Protein AF-A0AAD5GDM5-F1 (afdb_monomer_lite)

Radius of gyration: 31.38 Å; chains: 1; bounding box: 77×34×86 Å

pLDDT: mean 78.45, std 16.94, range [33.75, 97.19]

Sequence (130 aa):
MLRSGKVGAVVGEIMYVKSTLALYSTAEFSLIATESSTNGFGFVFQKDSPLTREMSAEIAKLREDGTLKALEEKWLKRESSIVSKDISSPPQNRLDLYRLRGLFLTSGLSMVLAFLGSTVYLVREKCHGK

InterPro domains:
  IPR015683 Ionotropic glutamate receptor [PTHR18966] (2-120)

Secondary structure (DSSP, 8-state):
-TTTTS-S-----HHHHHHHHHHS--TT---------S--------TT-HHHHHHHHHHHHHHHSSHHHHHHHHHH--S-S-S---TT--------TTTTHHHHHHHHHHHHHHHHHHHHHHHHHHHH--

Structure (mmCIF, N/CA/C/O backbone):
data_AF-A0AAD5GDM5-F1
#
_entry.id   AF-A0AAD5GDM5-F1
#
loop_
_atom_site.group_PDB
_atom_site.id
_atom_site.type_symbol
_atom_site.label_atom_id
_atom_site.label_alt_id
_atom_site.label_comp_id
_atom_site.label_asym_id
_atom_site.label_entity_id
_atom_site.label_seq_id
_atom_site.pdbx_PDB_ins_code
_atom_site.Cartn_x
_atom_site.Cartn_y
_atom_site.Cartn_z
_atom_site.occupancy
_atom_site.B_iso_or_equiv
_atom_site.auth_seq_id
_atom_site.auth_comp_id
_atom_site.auth_asym_id
_atom_site.auth_atom_id
_atom_site.pdbx_PDB_model_num
ATOM 1 N N . MET A 1 1 ? -4.786 -13.389 -14.391 1.00 66.00 1 MET A N 1
ATOM 2 C CA . MET A 1 1 ? -5.625 -12.312 -14.964 1.00 66.00 1 MET A CA 1
ATOM 3 C C . MET A 1 1 ? -4.888 -10.981 -14.975 1.00 66.00 1 MET A C 1
ATOM 5 O O . MET A 1 1 ? -4.608 -10.504 -16.068 1.00 66.00 1 MET A O 1
ATOM 9 N N . LEU A 1 2 ? -4.495 -10.448 -13.809 1.00 74.31 2 LEU A N 1
ATOM 10 C CA . LEU A 1 2 ? -3.619 -9.267 -13.718 1.00 74.31 2 LEU A CA 1
ATOM 11 C C . LEU A 1 2 ? -2.241 -9.529 -14.350 1.00 74.31 2 LEU A C 1
ATOM 13 O O . LEU A 1 2 ? -1.876 -8.897 -15.330 1.00 74.31 2 LEU A O 1
ATOM 17 N N . ARG A 1 3 ? -1.536 -10.577 -13.902 1.00 73.94 3 ARG A N 1
ATOM 18 C CA . ARG A 1 3 ? -0.220 -10.960 -14.457 1.00 73.94 3 ARG A CA 1
ATOM 19 C C . ARG A 1 3 ? -0.231 -11.334 -15.943 1.00 73.94 3 ARG A C 1
ATOM 21 O O . ARG A 1 3 ? 0.772 -11.234 -16.628 1.00 73.94 3 ARG A O 1
ATOM 28 N N . SER A 1 4 ? -1.375 -11.792 -16.444 1.00 79.25 4 SER A N 1
ATOM 29 C CA . SER A 1 4 ? -1.535 -12.197 -17.843 1.00 79.25 4 SER A CA 1
ATOM 30 C C . SER A 1 4 ? -1.893 -11.026 -18.768 1.00 79.25 4 SER A C 1
ATOM 32 O O . SER A 1 4 ? -2.216 -11.275 -19.923 1.00 79.25 4 SER A O 1
ATOM 34 N N . GLY A 1 5 ? -1.954 -9.786 -18.259 1.00 78.69 5 GLY A N 1
ATOM 35 C CA . GLY A 1 5 ? -2.308 -8.594 -19.040 1.00 78.69 5 GLY A CA 1
ATOM 36 C C . GLY A 1 5 ? -3.765 -8.538 -19.519 1.00 78.69 5 GLY A C 1
ATOM 37 O O . GLY A 1 5 ? -4.107 -7.703 -20.345 1.00 78.69 5 GLY A O 1
ATOM 38 N N . LYS A 1 6 ? -4.638 -9.423 -19.015 1.00 84.06 6 LYS A N 1
ATOM 39 C CA . LYS A 1 6 ? -6.065 -9.472 -19.395 1.00 84.06 6 LYS A CA 1
ATOM 40 C C . LYS A 1 6 ? -6.920 -8.481 -18.606 1.00 84.06 6 LYS A C 1
ATOM 42 O O . LYS A 1 6 ? -8.021 -8.154 -19.026 1.00 84.06 6 LYS A O 1
ATOM 47 N N . VAL A 1 7 ? -6.432 -8.054 -17.445 1.00 82.19 7 VAL A N 1
ATOM 48 C CA . VAL A 1 7 ? -7.095 -7.111 -16.543 1.00 82.19 7 VAL A CA 1
ATOM 49 C C . VAL A 1 7 ? -6.065 -6.053 -16.172 1.00 82.19 7 VAL A C 1
ATOM 51 O O . VAL A 1 7 ? -4.976 -6.412 -15.733 1.00 82.19 7 VAL A O 1
ATOM 54 N N . GLY A 1 8 ? -6.398 -4.777 -16.373 1.00 82.25 8 GLY A N 1
ATOM 55 C CA . GLY A 1 8 ? -5.497 -3.654 -16.087 1.00 82.25 8 GLY A CA 1
ATOM 56 C C . GLY A 1 8 ? -5.532 -3.176 -14.634 1.00 82.25 8 GLY A C 1
ATOM 57 O O . GLY A 1 8 ? -4.543 -2.640 -14.148 1.00 82.25 8 GLY A O 1
ATOM 58 N N . ALA A 1 9 ? -6.647 -3.388 -13.928 1.00 84.00 9 ALA A N 1
ATOM 59 C CA . ALA A 1 9 ? -6.814 -2.998 -12.531 1.00 84.00 9 ALA A CA 1
ATOM 60 C C . ALA A 1 9 ? -7.870 -3.867 -11.834 1.00 84.00 9 ALA A C 1
ATOM 62 O O . ALA A 1 9 ? -8.782 -4.388 -12.477 1.00 84.00 9 ALA A O 1
ATOM 63 N N . VAL A 1 10 ? -7.751 -3.999 -10.514 1.00 83.31 10 VAL A N 1
ATOM 64 C CA . VAL A 1 10 ? -8.759 -4.624 -9.650 1.00 83.31 10 VAL A CA 1
ATOM 65 C C . VAL A 1 10 ? -9.111 -3.636 -8.549 1.00 83.31 10 VAL A C 1
ATOM 67 O O . VAL A 1 10 ? -8.224 -3.042 -7.940 1.00 83.31 10 VAL A O 1
ATOM 70 N N . VAL A 1 11 ? -10.409 -3.478 -8.306 1.00 84.25 11 VAL A N 1
ATOM 71 C CA . VAL A 1 11 ? -10.948 -2.679 -7.206 1.00 84.25 11 VAL A CA 1
ATOM 72 C C . VAL A 1 11 ? -11.398 -3.634 -6.109 1.00 84.25 11 VAL A C 1
ATOM 74 O O . VAL A 1 11 ? -12.065 -4.631 -6.381 1.00 84.25 11 VAL A O 1
ATOM 77 N N . GLY A 1 12 ? -11.015 -3.338 -4.875 1.00 82.88 12 GLY A N 1
ATOM 78 C CA . GLY A 1 12 ? -11.388 -4.109 -3.699 1.00 82.88 12 GLY A CA 1
ATOM 79 C C . GLY A 1 12 ? -11.024 -3.353 -2.429 1.00 82.88 12 GLY A C 1
ATOM 80 O O . GLY A 1 12 ? -10.395 -2.297 -2.487 1.00 82.88 12 GLY A O 1
ATOM 81 N N . GLU A 1 13 ? -11.410 -3.903 -1.280 1.00 83.81 13 GLU A N 1
ATOM 82 C CA . GLU A 1 13 ? -11.090 -3.311 0.020 1.00 83.81 13 GLU A CA 1
ATOM 83 C C . GLU A 1 13 ? -9.573 -3.182 0.200 1.00 83.81 13 GLU A C 1
ATOM 85 O O . GLU A 1 13 ? -8.803 -4.121 -0.050 1.00 83.81 13 GLU A O 1
ATOM 90 N N . ILE A 1 14 ? -9.146 -2.016 0.685 1.00 81.25 14 ILE A N 1
ATOM 91 C CA . ILE A 1 14 ? -7.735 -1.629 0.760 1.00 81.25 14 ILE A CA 1
ATOM 92 C C . ILE A 1 14 ? -6.881 -2.637 1.540 1.00 81.25 14 ILE A C 1
ATOM 94 O O . ILE A 1 14 ? -5.734 -2.884 1.175 1.00 81.25 14 ILE A O 1
ATOM 98 N N . MET A 1 15 ? -7.440 -3.264 2.579 1.00 80.19 15 MET A N 1
ATOM 99 C CA . MET A 1 15 ? -6.722 -4.237 3.404 1.00 80.19 15 MET A CA 1
ATOM 100 C C . MET A 1 15 ? -6.407 -5.526 2.635 1.00 80.19 15 MET A C 1
ATOM 102 O O . MET A 1 15 ? -5.287 -6.030 2.727 1.00 80.19 15 MET A O 1
ATOM 106 N N . TYR A 1 16 ? -7.353 -6.033 1.835 1.00 81.88 16 TYR A N 1
ATOM 107 C CA . TYR A 1 16 ? -7.122 -7.216 1.002 1.00 81.88 16 TYR A CA 1
ATOM 108 C C . TYR A 1 16 ? -6.113 -6.910 -0.099 1.00 81.88 16 TYR A C 1
ATOM 110 O O . TYR A 1 16 ? -5.172 -7.679 -0.296 1.00 81.88 16 TYR A O 1
ATOM 118 N N . VAL A 1 17 ? -6.247 -5.758 -0.762 1.00 83.44 17 VAL A N 1
ATOM 119 C CA . VAL A 1 17 ? -5.300 -5.340 -1.803 1.00 83.44 17 VAL A CA 1
ATOM 120 C C . VAL A 1 17 ? -3.892 -5.200 -1.217 1.00 83.44 17 VAL A C 1
ATOM 122 O O . VAL A 1 17 ? -2.967 -5.836 -1.722 1.00 83.44 17 VAL A O 1
ATOM 125 N N . LYS A 1 18 ? -3.727 -4.477 -0.100 1.00 79.38 18 LYS A N 1
ATOM 126 C CA . LYS A 1 18 ? -2.439 -4.341 0.606 1.00 79.38 18 LYS A CA 1
ATOM 127 C C . LYS A 1 18 ? -1.855 -5.695 1.018 1.00 79.38 18 LYS A C 1
ATOM 129 O O . LYS A 1 18 ? -0.676 -5.937 0.783 1.00 79.38 18 LYS A O 1
ATOM 134 N N . SER A 1 19 ? -2.668 -6.594 1.579 1.00 79.44 19 SER A N 1
ATOM 135 C CA . SER A 1 19 ? -2.223 -7.937 1.975 1.00 79.44 19 SER A CA 1
ATOM 136 C C . SER A 1 19 ? -1.742 -8.759 0.776 1.00 79.44 19 SER A C 1
ATOM 138 O O . SER A 1 19 ? -0.673 -9.366 0.832 1.00 79.44 19 SER A O 1
ATOM 140 N N . THR A 1 20 ? -2.472 -8.731 -0.343 1.00 78.94 20 THR A N 1
ATOM 141 C CA . THR A 1 20 ? -2.049 -9.429 -1.566 1.00 78.94 20 THR A CA 1
ATOM 142 C C . THR A 1 20 ? -0.771 -8.839 -2.158 1.00 78.94 20 THR A C 1
ATOM 144 O O . THR A 1 20 ? 0.106 -9.605 -2.544 1.00 78.94 20 THR A O 1
ATOM 147 N N . LEU A 1 21 ? -0.603 -7.513 -2.152 1.00 78.31 21 LEU A N 1
ATOM 148 C CA . LEU A 1 21 ? 0.650 -6.861 -2.553 1.00 78.31 21 LEU A CA 1
ATOM 149 C C . LEU A 1 21 ? 1.818 -7.263 -1.641 1.00 78.31 21 LEU A C 1
ATOM 151 O O . LEU A 1 21 ? 2.915 -7.532 -2.123 1.00 78.31 21 LEU A O 1
ATOM 155 N N . ALA A 1 22 ? 1.579 -7.362 -0.331 1.00 75.75 22 ALA A N 1
ATOM 156 C CA . ALA A 1 22 ? 2.589 -7.786 0.635 1.00 75.75 22 ALA A CA 1
ATOM 157 C C . ALA A 1 22 ? 2.994 -9.264 0.469 1.00 7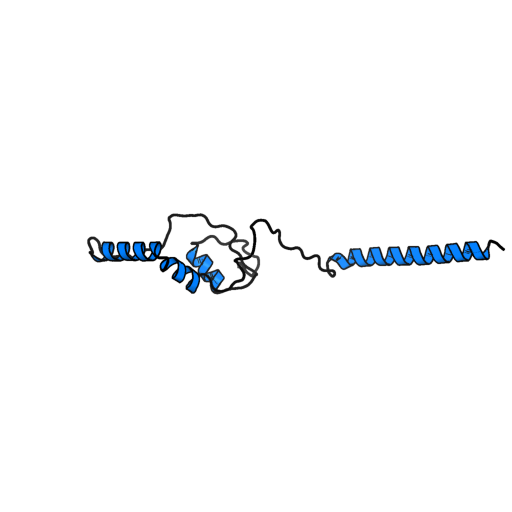5.75 22 ALA A C 1
ATOM 159 O O . ALA A 1 22 ? 4.142 -9.624 0.736 1.00 75.75 22 ALA A O 1
ATOM 160 N N . LEU A 1 23 ? 2.067 -10.127 0.040 1.00 76.19 23 LEU A N 1
ATOM 161 C CA . LEU A 1 23 ? 2.333 -11.541 -0.252 1.00 76.19 23 LEU A CA 1
ATOM 162 C C . LEU A 1 23 ? 3.021 -11.734 -1.609 1.00 76.19 23 LEU A C 1
ATOM 164 O O . LEU A 1 23 ? 3.944 -12.539 -1.722 1.00 76.19 23 LEU A O 1
ATOM 168 N N . TYR A 1 24 ? 2.595 -10.982 -2.620 1.00 73.06 24 TYR A N 1
ATOM 169 C CA . TYR A 1 24 ? 3.122 -11.015 -3.980 1.00 73.06 24 TYR A CA 1
ATOM 170 C C . TYR A 1 24 ? 3.942 -9.749 -4.240 1.00 73.06 24 TYR A C 1
ATOM 172 O O . TYR A 1 24 ? 3.568 -8.902 -5.050 1.00 73.06 24 TYR A O 1
ATOM 180 N N . SER A 1 25 ? 5.073 -9.639 -3.533 1.00 64.12 25 SER A N 1
ATOM 181 C CA . SER A 1 25 ? 6.048 -8.541 -3.629 1.00 64.12 25 SER A CA 1
ATOM 182 C C . SER A 1 25 ? 6.832 -8.597 -4.951 1.00 64.12 25 SER A C 1
ATOM 184 O O . SER A 1 25 ? 8.046 -8.786 -4.997 1.00 64.12 25 SER A O 1
ATOM 186 N N . THR A 1 26 ? 6.118 -8.519 -6.068 1.00 62.47 26 THR A N 1
ATOM 187 C CA . THR A 1 26 ? 6.693 -8.386 -7.406 1.00 62.47 26 THR A CA 1
ATOM 188 C C . THR A 1 26 ? 6.516 -6.945 -7.853 1.00 62.47 26 THR A C 1
ATOM 190 O O . THR A 1 26 ? 5.411 -6.418 -7.756 1.00 62.47 26 THR A O 1
ATOM 193 N N . ALA A 1 27 ? 7.554 -6.334 -8.429 1.00 63.31 27 ALA A N 1
ATOM 194 C CA . ALA A 1 27 ? 7.506 -4.982 -9.005 1.00 63.31 27 ALA A CA 1
ATOM 195 C C . ALA A 1 27 ? 6.515 -4.823 -10.189 1.00 63.31 27 ALA A C 1
ATOM 197 O O . ALA A 1 27 ? 6.487 -3.785 -10.842 1.00 63.31 27 ALA A O 1
ATOM 198 N N . GLU A 1 28 ? 5.722 -5.856 -10.486 1.00 67.50 28 GLU A N 1
ATOM 199 C CA . GLU A 1 28 ? 4.726 -5.908 -11.558 1.00 67.50 28 GLU A CA 1
ATOM 200 C C . GLU A 1 28 ? 3.387 -5.256 -11.166 1.00 67.50 28 GLU A C 1
ATOM 202 O O . GLU A 1 28 ? 2.591 -4.936 -12.048 1.00 67.50 28 GLU A O 1
ATOM 207 N N . PHE A 1 29 ? 3.120 -5.054 -9.868 1.00 73.75 29 PHE A N 1
ATOM 208 C CA . PHE A 1 29 ? 1.845 -4.519 -9.380 1.00 73.75 29 PHE A CA 1
ATOM 209 C C . PHE A 1 29 ? 2.058 -3.344 -8.431 1.00 73.75 29 PHE A C 1
ATOM 211 O O . PHE A 1 29 ? 2.956 -3.355 -7.593 1.00 73.75 29 PHE A O 1
ATOM 218 N N . SER A 1 30 ? 1.200 -2.334 -8.551 1.00 74.56 30 SER A N 1
ATOM 219 C CA . SER A 1 30 ? 1.218 -1.151 -7.698 1.00 74.56 30 SER A CA 1
ATOM 220 C C . SER A 1 30 ? -0.203 -0.715 -7.368 1.00 74.56 30 SER A C 1
ATOM 222 O O . SER A 1 30 ? -1.137 -0.938 -8.142 1.00 74.56 30 SER A O 1
ATOM 224 N N . LEU A 1 31 ? -0.355 -0.089 -6.207 1.00 78.81 31 LEU A N 1
ATOM 225 C CA . LEU A 1 31 ? -1.593 0.544 -5.786 1.00 78.81 31 LEU A CA 1
ATOM 226 C C . LEU A 1 31 ? -1.679 1.931 -6.438 1.00 78.81 31 LEU A C 1
ATOM 228 O O . LEU A 1 31 ? -0.892 2.817 -6.118 1.00 78.81 31 LEU A O 1
ATOM 232 N N . ILE A 1 32 ? -2.616 2.103 -7.371 1.00 73.00 32 ILE A N 1
ATOM 233 C CA . ILE A 1 32 ? -2.716 3.316 -8.205 1.00 73.00 32 ILE A CA 1
ATOM 234 C C . ILE A 1 32 ? -3.566 4.402 -7.530 1.00 73.00 32 ILE A C 1
ATOM 236 O O . ILE A 1 32 ? -3.303 5.588 -7.699 1.00 73.00 32 ILE A O 1
ATOM 240 N N . ALA A 1 33 ? -4.578 4.006 -6.756 1.00 70.19 33 ALA A N 1
ATOM 241 C CA . ALA A 1 33 ? -5.474 4.920 -6.061 1.00 70.19 33 ALA A CA 1
ATOM 242 C C . ALA A 1 33 ? -6.000 4.286 -4.770 1.00 70.19 33 ALA A C 1
ATOM 244 O O . ALA A 1 33 ? -6.101 3.064 -4.646 1.00 70.19 33 ALA A O 1
ATOM 245 N N . THR A 1 34 ? -6.339 5.121 -3.795 1.00 70.31 34 THR A N 1
ATOM 246 C CA . THR A 1 34 ? -7.064 4.716 -2.590 1.00 70.31 34 THR A CA 1
ATOM 247 C C . THR A 1 34 ? -8.056 5.811 -2.256 1.00 70.31 34 THR A C 1
ATOM 249 O O . THR A 1 34 ? -7.667 6.957 -2.055 1.00 70.31 34 THR A O 1
ATOM 252 N N . GLU A 1 35 ? -9.331 5.450 -2.209 1.00 66.44 35 GLU A N 1
ATOM 253 C CA . GLU A 1 35 ? -10.390 6.311 -1.698 1.00 66.44 35 GLU A CA 1
ATOM 254 C C . GLU A 1 35 ? -10.483 6.102 -0.182 1.00 66.44 35 GLU A C 1
ATOM 256 O O . GLU A 1 35 ? -10.492 4.962 0.296 1.00 66.44 35 GLU A O 1
ATOM 261 N N . SER A 1 36 ? -10.561 7.190 0.586 1.00 59.00 36 SER A N 1
ATOM 262 C CA . SER A 1 36 ? -10.814 7.133 2.029 1.00 59.00 36 SER A CA 1
ATOM 263 C C . SER A 1 36 ? -12.280 6.786 2.276 1.00 59.00 36 SER A C 1
ATOM 265 O O . SER A 1 36 ? -13.095 7.653 2.581 1.00 59.00 36 SER A O 1
ATOM 267 N N . SER A 1 37 ? -12.642 5.517 2.106 1.00 60.16 37 SER A N 1
ATOM 268 C CA . SER A 1 37 ? -13.972 5.046 2.486 1.00 60.16 37 SER A CA 1
ATOM 269 C C . SER A 1 37 ? -14.036 4.846 4.003 1.00 60.16 37 SER A C 1
ATOM 271 O O . SER A 1 37 ? -13.074 4.377 4.610 1.00 60.16 37 SER A O 1
ATOM 273 N N . THR A 1 38 ? -15.179 5.146 4.620 1.00 62.22 38 THR A N 1
ATOM 274 C CA . THR A 1 38 ? -15.458 4.790 6.024 1.00 62.22 38 THR A CA 1
ATOM 275 C C . THR A 1 38 ? -15.756 3.298 6.204 1.00 62.22 38 THR A C 1
ATOM 277 O O . THR A 1 38 ? -16.113 2.874 7.302 1.00 62.22 38 THR A O 1
ATOM 280 N N . ASN A 1 39 ? -15.661 2.508 5.131 1.00 67.50 39 ASN A N 1
ATOM 281 C CA . ASN A 1 39 ? -15.831 1.067 5.170 1.00 67.50 39 ASN A CA 1
ATOM 282 C C . ASN A 1 39 ? -14.610 0.431 5.849 1.00 67.50 39 ASN A C 1
ATOM 284 O O . ASN A 1 39 ? -13.473 0.850 5.624 1.00 67.50 39 ASN A O 1
ATOM 288 N N . GLY A 1 40 ? -14.838 -0.552 6.718 1.00 78.56 40 GLY A N 1
ATOM 289 C CA . GLY A 1 40 ? -13.758 -1.147 7.494 1.00 78.56 40 GLY A CA 1
ATOM 290 C C . GLY A 1 40 ? -14.159 -2.411 8.238 1.00 78.56 40 GLY A C 1
ATOM 291 O O . GLY A 1 40 ? -15.326 -2.795 8.290 1.00 78.56 40 GLY A O 1
ATOM 292 N N . PHE A 1 41 ? -13.156 -3.062 8.821 1.00 85.12 41 PHE A N 1
ATOM 293 C CA . PHE A 1 41 ? -13.335 -4.256 9.640 1.00 85.12 41 PHE A CA 1
ATOM 294 C C . PHE A 1 41 ? -13.706 -3.885 11.076 1.00 85.12 41 PHE A C 1
ATOM 296 O O . PHE A 1 41 ? -13.258 -2.868 11.606 1.00 85.12 41 PHE A O 1
ATOM 303 N N . GLY A 1 42 ? -14.493 -4.745 11.720 1.00 88.62 42 GLY A N 1
ATOM 304 C CA . GLY A 1 42 ? -14.922 -4.561 13.100 1.00 88.62 42 GLY A CA 1
ATOM 305 C C . GLY A 1 42 ? -15.099 -5.886 13.829 1.00 88.62 42 GLY A C 1
ATOM 306 O O . GLY A 1 42 ? -15.178 -6.952 13.219 1.00 88.62 42 GLY A O 1
ATOM 307 N N . PHE A 1 43 ? -15.170 -5.800 15.153 1.00 92.00 43 PHE A N 1
ATOM 308 C CA . PHE A 1 43 ? -15.507 -6.923 16.019 1.00 92.00 43 PHE A CA 1
ATOM 309 C C . PHE A 1 43 ? -17.006 -6.910 16.303 1.00 92.00 43 PHE A C 1
ATOM 311 O O . PHE A 1 43 ? -17.591 -5.846 16.509 1.00 92.00 43 PHE A O 1
ATOM 318 N N . VAL A 1 44 ? -17.626 -8.088 16.315 1.00 93.00 44 VAL A N 1
ATOM 319 C CA . VAL A 1 44 ? -19.071 -8.232 16.511 1.00 93.00 44 VAL A CA 1
ATOM 320 C C . VAL A 1 44 ? -19.332 -8.987 17.804 1.00 93.00 44 VAL A C 1
ATOM 322 O O . VAL A 1 44 ? -18.751 -10.042 18.049 1.00 93.00 44 VAL A O 1
ATOM 325 N N . P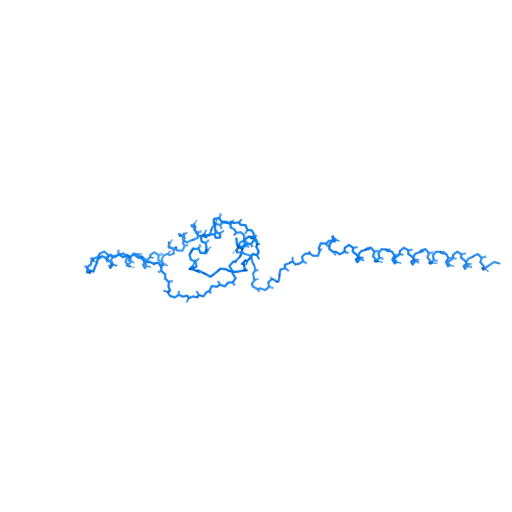HE A 1 45 ? -20.241 -8.447 18.610 1.00 94.06 45 PHE A N 1
ATOM 326 C CA . PHE A 1 45 ? -20.685 -9.021 19.874 1.00 94.06 45 PHE A CA 1
ATOM 327 C C . PHE A 1 45 ? -22.214 -9.095 19.900 1.00 94.06 45 PHE A C 1
ATOM 329 O O . PHE A 1 45 ? -22.894 -8.430 19.116 1.00 94.06 45 PHE A O 1
ATOM 336 N N . GLN A 1 46 ? -22.767 -9.904 20.808 1.00 95.62 46 GLN A N 1
ATOM 337 C CA . GLN A 1 46 ? -24.208 -9.903 21.057 1.00 95.62 46 GLN A CA 1
ATOM 338 C C . GLN A 1 46 ? -24.671 -8.525 21.539 1.00 95.62 46 GLN A C 1
ATOM 340 O O . GLN A 1 46 ? -23.935 -7.804 22.220 1.00 95.62 46 GLN A O 1
ATOM 345 N N . LYS A 1 47 ? -25.914 -8.176 21.196 1.00 91.56 47 LYS A N 1
ATOM 346 C CA . LYS A 1 47 ? -26.540 -6.934 21.645 1.00 91.56 47 LYS A CA 1
ATOM 347 C C . LYS A 1 47 ? -26.498 -6.850 23.177 1.00 91.56 47 LYS A C 1
ATOM 349 O O . LYS A 1 47 ? -26.695 -7.855 23.852 1.00 91.56 47 LYS A O 1
ATOM 354 N N . ASP A 1 48 ? -26.202 -5.656 23.688 1.00 91.50 48 ASP A N 1
ATOM 355 C CA . ASP A 1 48 ? -26.080 -5.342 25.119 1.00 91.50 48 ASP A CA 1
ATOM 356 C C . ASP A 1 48 ? -24.914 -6.050 25.842 1.00 91.50 48 ASP A C 1
ATOM 358 O O . ASP A 1 48 ? -24.799 -5.986 27.067 1.00 91.50 48 ASP A O 1
ATOM 362 N N . SER A 1 49 ? -23.987 -6.669 25.098 1.00 94.56 49 SER A N 1
ATOM 363 C CA . SER A 1 49 ? -22.777 -7.245 25.685 1.00 94.56 49 SER A CA 1
ATOM 364 C C . SER A 1 49 ? -21.846 -6.150 26.228 1.00 94.56 49 SER A C 1
ATOM 366 O O . SER A 1 49 ? -21.480 -5.235 25.473 1.00 94.56 49 SER A O 1
ATOM 368 N N . PRO A 1 50 ? -21.377 -6.261 27.489 1.00 91.31 50 PRO A N 1
ATOM 369 C CA . PRO A 1 50 ? -20.432 -5.306 28.074 1.00 91.31 50 PRO A CA 1
ATOM 370 C C . PRO A 1 50 ? -19.098 -5.259 27.310 1.00 91.31 50 PRO A C 1
ATOM 372 O O . PRO A 1 50 ? -18.460 -4.205 27.250 1.00 91.31 50 PRO A O 1
ATOM 375 N N . LEU A 1 51 ? -18.738 -6.358 26.635 1.00 93.94 51 LEU A N 1
ATOM 376 C CA . LEU A 1 51 ? -17.518 -6.491 25.836 1.00 93.94 51 LEU A CA 1
ATOM 377 C C . LEU A 1 51 ? -17.460 -5.497 24.676 1.00 93.94 51 LEU A C 1
ATOM 379 O O . LEU A 1 51 ? -16.377 -5.065 24.295 1.00 93.94 51 LEU A O 1
ATOM 383 N N . THR A 1 52 ? -18.611 -5.084 24.139 1.00 94.00 52 THR A N 1
ATOM 384 C CA . THR A 1 52 ? -18.664 -4.122 23.029 1.00 94.00 52 THR A CA 1
ATOM 385 C C . THR A 1 52 ? -17.997 -2.802 23.412 1.00 94.00 52 THR A C 1
ATOM 387 O O . THR A 1 52 ? -17.215 -2.246 22.637 1.00 94.00 52 THR A O 1
ATOM 390 N N . ARG A 1 53 ? -18.280 -2.306 24.625 1.00 92.94 53 ARG A N 1
ATOM 391 C CA . ARG A 1 53 ? -17.734 -1.037 25.121 1.00 92.94 53 ARG A CA 1
ATOM 392 C C . ARG A 1 53 ? -16.259 -1.173 25.473 1.00 92.94 53 ARG A C 1
ATOM 394 O O . ARG A 1 53 ? -15.476 -0.299 25.114 1.00 92.94 53 ARG A O 1
ATOM 401 N N . GLU A 1 54 ? -15.891 -2.261 26.143 1.00 95.31 54 GLU A N 1
ATOM 402 C CA . GLU A 1 54 ? -14.504 -2.533 26.530 1.00 95.31 54 GLU A CA 1
ATOM 403 C C . GLU A 1 54 ? -13.600 -2.676 25.302 1.00 95.31 54 GLU A C 1
ATOM 405 O O . GLU A 1 54 ? -12.589 -1.984 25.200 1.00 95.31 54 GLU A O 1
ATOM 410 N N . MET A 1 55 ? -14.013 -3.478 24.318 1.00 95.00 55 MET A N 1
ATOM 411 C CA . MET A 1 55 ? -13.259 -3.685 23.083 1.00 95.00 55 MET A CA 1
ATOM 412 C C . MET A 1 55 ? -13.125 -2.394 22.271 1.00 95.00 55 MET A C 1
ATOM 414 O O . MET A 1 55 ? -12.042 -2.077 21.787 1.00 95.00 55 MET A O 1
ATOM 418 N N . SER A 1 56 ? -14.207 -1.619 22.136 1.00 93.38 56 SER A N 1
ATOM 419 C CA . SER A 1 56 ? -14.165 -0.347 21.400 1.00 93.38 56 SER A CA 1
ATOM 420 C C . SER A 1 56 ? -13.225 0.664 22.063 1.00 93.38 56 SER A C 1
ATOM 422 O O . SER A 1 56 ? -12.490 1.364 21.367 1.00 93.38 56 SER A O 1
ATOM 424 N N . ALA A 1 57 ? -13.222 0.721 23.400 1.00 95.62 57 ALA A N 1
ATOM 425 C CA . ALA A 1 57 ? -12.320 1.581 24.160 1.00 95.62 57 ALA A CA 1
ATOM 426 C C . ALA A 1 57 ? -10.857 1.145 24.008 1.00 95.62 57 ALA A C 1
ATOM 428 O O . ALA A 1 57 ? -9.982 1.991 23.838 1.00 95.62 57 ALA A O 1
ATOM 429 N N . GLU A 1 58 ? -10.587 -0.159 24.016 1.00 95.81 58 GLU A N 1
ATOM 430 C CA . GLU A 1 58 ? -9.229 -0.665 23.836 1.00 95.81 58 GLU A CA 1
ATOM 431 C C . GLU A 1 58 ? -8.716 -0.420 22.412 1.00 95.81 58 GLU A C 1
ATOM 433 O O . GLU A 1 58 ? -7.604 0.068 22.233 1.00 95.81 58 GLU A O 1
ATOM 438 N N . ILE A 1 59 ? -9.549 -0.627 21.386 1.00 94.25 59 ILE A N 1
ATOM 439 C CA . ILE A 1 59 ? -9.202 -0.283 19.996 1.00 94.25 59 ILE A CA 1
ATOM 440 C C . ILE A 1 59 ? -8.913 1.217 19.852 1.00 94.25 59 ILE A C 1
ATOM 442 O O . ILE A 1 59 ? -7.998 1.593 19.117 1.00 94.25 59 ILE A O 1
ATOM 446 N N . ALA A 1 60 ? -9.670 2.079 20.538 1.00 94.81 60 ALA A N 1
ATOM 447 C CA . ALA A 1 60 ? -9.417 3.517 20.526 1.00 94.81 60 ALA A CA 1
ATOM 448 C C . ALA A 1 60 ? -8.033 3.848 21.105 1.00 94.81 60 ALA A C 1
ATOM 450 O O . ALA A 1 60 ? -7.270 4.554 20.445 1.00 94.81 60 ALA A O 1
ATOM 451 N N . LYS A 1 61 ? -7.664 3.256 22.250 1.00 97.19 61 LYS A N 1
ATOM 452 C CA . LYS A 1 61 ? -6.319 3.411 22.830 1.00 97.19 61 LYS A CA 1
ATOM 453 C C . LYS A 1 61 ? -5.224 2.920 21.887 1.00 97.19 61 LYS A C 1
ATOM 455 O O . LYS A 1 61 ? -4.285 3.662 21.636 1.00 97.19 61 LYS A O 1
ATOM 460 N N . LEU A 1 62 ? -5.387 1.730 21.299 1.00 95.50 62 LEU A N 1
ATOM 461 C CA . LEU A 1 62 ? -4.420 1.160 20.348 1.00 95.50 62 LEU A CA 1
ATOM 462 C C . LEU A 1 62 ? -4.236 2.028 19.092 1.00 95.50 62 LEU A C 1
ATOM 464 O O . LEU A 1 62 ? -3.219 1.950 18.399 1.00 95.50 62 LEU A O 1
ATOM 468 N N . ARG A 1 63 ? -5.251 2.818 18.731 1.00 92.69 63 ARG A N 1
ATOM 469 C CA . ARG A 1 63 ? -5.163 3.773 17.624 1.00 92.69 63 ARG A CA 1
ATOM 470 C C . ARG A 1 63 ? -4.445 5.054 18.041 1.00 92.69 63 ARG A C 1
ATOM 472 O O . ARG A 1 63 ? -3.682 5.586 17.241 1.00 92.69 63 ARG A O 1
ATOM 479 N N . GLU A 1 64 ? -4.692 5.534 19.256 1.00 95.44 64 GLU A N 1
ATOM 480 C CA . GLU A 1 64 ? -4.075 6.744 19.815 1.00 95.44 64 GLU A CA 1
ATOM 481 C C . GLU A 1 64 ? -2.593 6.548 20.152 1.00 95.44 64 GLU A C 1
ATOM 483 O O . GLU A 1 64 ? -1.776 7.414 19.846 1.00 95.44 64 GLU A O 1
ATOM 488 N N . ASP A 1 65 ? -2.231 5.399 20.723 1.00 96.19 65 ASP A N 1
ATOM 489 C CA . ASP A 1 65 ? -0.853 5.068 21.105 1.00 96.19 65 ASP A CA 1
ATOM 490 C C . ASP A 1 65 ? 0.020 4.606 19.919 1.00 96.19 65 ASP A C 1
ATOM 492 O O . ASP A 1 65 ? 1.238 4.467 20.041 1.00 96.19 65 ASP A O 1
ATOM 496 N N . GLY A 1 66 ? -0.594 4.392 18.752 1.00 92.69 66 GLY A N 1
ATOM 497 C CA . GLY A 1 66 ? 0.077 3.969 17.526 1.00 92.69 66 GLY A CA 1
ATOM 498 C C . GLY A 1 66 ? 0.357 2.467 17.424 1.00 92.69 66 GLY A C 1
ATOM 499 O O . GLY A 1 66 ? 0.901 2.032 16.404 1.00 92.69 66 GLY A O 1
ATOM 500 N N . THR A 1 67 ? -0.049 1.648 18.394 1.00 95.50 67 THR A N 1
ATOM 501 C CA . THR A 1 67 ? 0.117 0.186 18.367 1.00 95.50 67 THR A CA 1
ATOM 502 C C . THR A 1 67 ? -0.585 -0.427 17.158 1.00 95.50 67 THR A C 1
ATOM 504 O O . THR A 1 67 ? -0.025 -1.289 16.476 1.00 95.50 67 THR A O 1
ATOM 507 N N . LEU A 1 68 ? -1.786 0.054 16.826 1.00 91.38 68 LEU A N 1
ATOM 508 C CA . LEU A 1 68 ? -2.533 -0.404 15.654 1.00 91.38 68 LEU A CA 1
ATOM 509 C C . LEU A 1 68 ? -1.788 -0.092 14.349 1.00 91.38 68 LEU A C 1
ATOM 511 O O . LEU A 1 68 ? -1.755 -0.923 13.442 1.00 91.38 68 LEU A O 1
ATOM 515 N N . LYS A 1 69 ? -1.129 1.069 14.276 1.00 8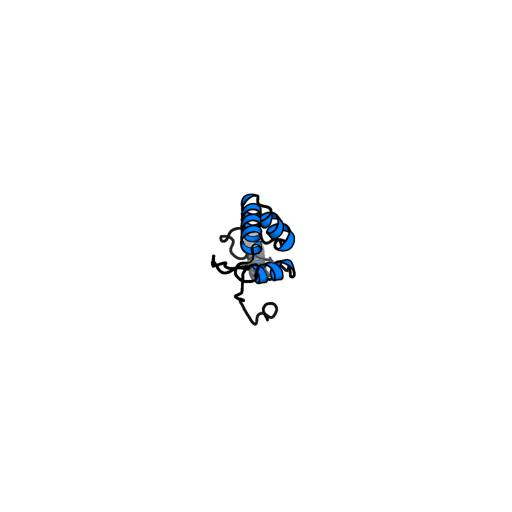8.69 69 LYS A N 1
ATOM 516 C CA . LYS A 1 69 ? -0.285 1.442 13.135 1.00 88.69 69 LYS A CA 1
ATOM 517 C C . LYS A 1 69 ? 0.958 0.556 13.052 1.00 88.69 69 LYS A C 1
ATOM 519 O O . LYS A 1 69 ? 1.304 0.097 11.969 1.00 88.69 69 LYS A O 1
ATOM 524 N N . ALA A 1 70 ? 1.598 0.258 14.182 1.00 91.19 70 ALA A N 1
ATOM 525 C CA . ALA A 1 70 ? 2.737 -0.656 14.223 1.00 91.19 70 ALA A CA 1
ATOM 526 C C . ALA A 1 70 ? 2.352 -2.076 13.763 1.00 91.19 70 ALA A C 1
ATOM 528 O O . ALA A 1 70 ? 3.120 -2.731 13.056 1.00 91.19 70 ALA A O 1
ATOM 529 N N . LEU A 1 71 ? 1.148 -2.546 14.110 1.00 89.38 71 LEU A N 1
ATOM 530 C CA . LEU A 1 71 ? 0.600 -3.806 13.604 1.00 89.38 71 LEU A CA 1
ATOM 531 C C . LEU A 1 71 ? 0.333 -3.750 12.095 1.00 89.38 71 LEU A C 1
ATOM 533 O O . LEU A 1 71 ? 0.711 -4.684 11.386 1.00 89.38 71 LEU A O 1
ATOM 537 N N . GLU A 1 72 ? -0.273 -2.670 11.593 1.00 85.25 72 GLU A N 1
ATOM 538 C CA . GLU A 1 72 ? -0.460 -2.468 10.151 1.00 85.25 72 GLU A CA 1
ATOM 539 C C . GLU A 1 72 ? 0.880 -2.538 9.414 1.00 85.25 72 GLU A C 1
ATOM 541 O O . GLU A 1 72 ? 1.011 -3.276 8.439 1.00 85.25 72 GLU A O 1
ATOM 546 N N . GLU A 1 73 ? 1.896 -1.826 9.892 1.00 83.81 73 GLU A N 1
ATOM 547 C CA . GLU A 1 73 ? 3.207 -1.827 9.250 1.00 83.81 73 GLU A CA 1
ATOM 548 C C . GLU A 1 73 ? 3.861 -3.212 9.305 1.00 83.81 73 GLU A C 1
ATOM 550 O O . GLU A 1 73 ? 4.315 -3.726 8.285 1.00 83.81 73 GLU A O 1
ATOM 555 N N . LYS A 1 74 ? 3.832 -3.878 10.460 1.00 84.75 74 LYS A N 1
ATOM 556 C CA . LYS A 1 74 ? 4.436 -5.205 10.624 1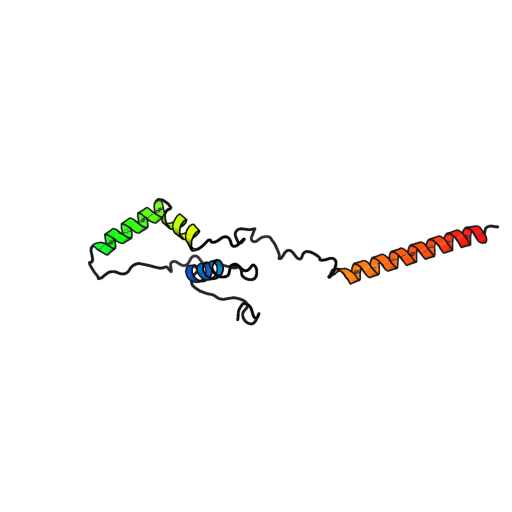.00 84.75 74 LYS A CA 1
ATOM 557 C C . LYS A 1 74 ? 3.815 -6.267 9.709 1.00 84.75 74 LYS A C 1
ATOM 559 O O . LYS A 1 74 ? 4.532 -7.129 9.201 1.00 84.75 74 LYS A O 1
ATOM 564 N N . TRP A 1 75 ? 2.494 -6.241 9.529 1.00 80.50 75 TRP A N 1
ATOM 565 C CA . TRP A 1 75 ? 1.767 -7.319 8.848 1.00 80.50 75 TRP A CA 1
ATOM 566 C C . TRP A 1 75 ? 1.363 -6.991 7.408 1.00 80.50 75 TRP A C 1
ATOM 568 O O . TRP A 1 75 ? 1.329 -7.899 6.575 1.00 80.50 75 TRP A O 1
ATOM 578 N N . LEU A 1 76 ? 1.075 -5.723 7.099 1.00 77.88 76 LEU A N 1
ATOM 579 C CA . LEU A 1 76 ? 0.604 -5.276 5.780 1.00 77.88 76 LEU A CA 1
ATOM 580 C C . LEU A 1 76 ? 1.671 -4.522 4.978 1.00 77.88 76 LEU A C 1
ATOM 582 O O . LEU A 1 76 ? 1.517 -4.376 3.767 1.00 77.88 76 LEU A O 1
ATOM 586 N N . LYS A 1 77 ? 2.762 -4.079 5.612 1.00 69.00 77 LYS A N 1
ATOM 587 C CA . LYS A 1 77 ? 3.888 -3.408 4.951 1.00 69.00 77 LYS A CA 1
ATOM 588 C C . LYS A 1 77 ? 5.139 -4.281 5.051 1.00 69.00 77 LYS A C 1
ATOM 590 O O . LYS A 1 77 ? 6.112 -3.946 5.716 1.00 69.00 77 LYS A O 1
ATOM 595 N N . ARG A 1 78 ? 5.130 -5.428 4.368 1.00 59.38 78 ARG A N 1
ATOM 596 C CA . ARG A 1 78 ? 6.390 -6.137 4.096 1.00 59.38 78 ARG A CA 1
ATOM 597 C C . ARG A 1 78 ? 7.183 -5.331 3.071 1.00 59.38 78 ARG A C 1
ATOM 599 O O . ARG A 1 78 ? 6.552 -4.682 2.240 1.00 59.38 78 ARG A O 1
ATOM 606 N N . GLU A 1 79 ? 8.518 -5.369 3.150 1.00 52.41 79 GLU A N 1
ATOM 607 C CA . GLU A 1 79 ? 9.472 -4.742 2.218 1.00 52.41 79 GLU A CA 1
ATOM 608 C C . GLU A 1 79 ? 9.226 -5.181 0.762 1.00 52.41 79 GLU A C 1
ATOM 610 O O . GLU A 1 79 ? 9.952 -5.957 0.152 1.00 52.41 79 GLU A O 1
ATOM 615 N N . SER A 1 80 ? 8.145 -4.692 0.186 1.00 44.78 80 SER A N 1
ATOM 616 C CA . SER A 1 80 ? 8.081 -4.362 -1.210 1.00 44.78 80 SER A CA 1
ATOM 617 C C . SER A 1 80 ? 8.537 -2.917 -1.255 1.00 44.78 80 SER A C 1
ATOM 619 O O . SER A 1 80 ? 8.116 -2.074 -0.460 1.00 44.78 80 SER A O 1
ATOM 621 N N . SER A 1 81 ? 9.468 -2.649 -2.144 1.00 44.03 81 SER A N 1
ATOM 622 C CA . SER A 1 81 ? 9.983 -1.345 -2.528 1.00 44.03 81 SER A CA 1
ATOM 623 C C . SER A 1 81 ? 8.882 -0.442 -3.113 1.00 44.03 81 SER A C 1
ATOM 625 O O . SER A 1 81 ? 8.987 0.016 -4.246 1.00 44.03 81 SER A O 1
ATOM 627 N N . ILE A 1 82 ? 7.794 -0.224 -2.371 1.00 44.97 82 ILE A N 1
ATOM 628 C CA . ILE A 1 82 ? 6.605 0.547 -2.754 1.00 44.97 82 ILE A CA 1
ATOM 629 C C . ILE A 1 82 ? 6.334 1.614 -1.677 1.00 44.97 82 ILE A C 1
ATOM 631 O O . ILE A 1 82 ? 5.211 2.004 -1.384 1.00 44.97 82 ILE A O 1
ATOM 635 N N . VAL A 1 83 ? 7.405 2.123 -1.069 1.00 44.22 83 VAL A N 1
ATOM 636 C CA . VAL A 1 83 ? 7.465 3.520 -0.622 1.00 44.22 83 VAL A CA 1
ATOM 637 C C . VAL A 1 83 ? 8.667 4.139 -1.316 1.00 44.22 83 VAL A C 1
ATOM 639 O O . VAL A 1 83 ? 9.723 4.388 -0.751 1.00 44.22 83 VAL A O 1
ATOM 642 N N . SER A 1 84 ? 8.542 4.258 -2.624 1.00 38.44 84 SER A N 1
ATOM 643 C CA . SER A 1 84 ? 9.405 5.032 -3.503 1.00 38.44 84 SER A CA 1
ATOM 644 C C . SER A 1 84 ? 8.539 5.219 -4.740 1.00 38.44 84 SER A C 1
ATOM 646 O O . SER A 1 84 ? 8.123 4.242 -5.339 1.00 38.44 84 SER A O 1
ATOM 648 N N . LYS A 1 85 ? 8.160 6.403 -5.178 1.00 38.44 85 LYS A N 1
ATOM 649 C CA . LYS A 1 85 ? 8.729 7.724 -4.978 1.00 38.44 85 LYS A CA 1
ATOM 650 C C . LYS A 1 85 ? 7.833 8.589 -5.846 1.00 38.44 85 LYS A C 1
ATOM 652 O O . LYS A 1 85 ? 7.746 8.281 -7.025 1.00 38.44 85 LYS A O 1
ATOM 657 N N . ASP A 1 86 ? 7.172 9.584 -5.268 1.00 33.75 86 ASP A N 1
ATOM 658 C CA . ASP A 1 86 ? 6.418 10.614 -5.981 1.00 33.75 86 ASP A CA 1
ATOM 659 C C . ASP A 1 86 ? 5.463 10.137 -7.092 1.00 33.75 86 ASP A C 1
ATOM 661 O O . ASP A 1 86 ? 5.851 9.666 -8.158 1.00 33.75 86 ASP A O 1
ATOM 665 N N . ILE A 1 87 ? 4.195 10.502 -6.937 1.00 42.25 87 ILE A N 1
ATOM 666 C CA . ILE A 1 87 ? 3.182 10.549 -8.008 1.00 42.25 87 ILE A CA 1
ATOM 667 C C . ILE A 1 87 ? 3.642 11.423 -9.220 1.00 42.25 87 ILE A C 1
ATOM 669 O O . ILE A 1 87 ? 2.961 11.510 -10.233 1.00 42.25 87 ILE A O 1
ATOM 673 N N . SER A 1 88 ? 4.838 12.023 -9.163 1.00 35.12 88 SER A N 1
ATOM 674 C CA . SER A 1 88 ? 5.502 12.814 -10.206 1.00 35.12 88 SER A CA 1
ATOM 675 C C . SER A 1 88 ? 6.488 12.034 -11.096 1.00 35.12 88 SER A C 1
ATOM 677 O O . SER A 1 88 ? 6.989 12.585 -12.074 1.00 35.12 88 SER A O 1
ATOM 679 N N . SER A 1 89 ? 6.805 10.768 -10.809 1.00 37.06 89 SER A N 1
ATOM 680 C CA . SER A 1 89 ? 7.777 10.028 -11.630 1.00 37.06 89 SER A CA 1
ATOM 681 C C . SER A 1 89 ? 7.059 9.274 -12.761 1.00 37.06 89 SER A C 1
ATOM 683 O O . SER A 1 89 ? 6.505 8.204 -12.493 1.00 37.06 89 SER A O 1
ATOM 685 N N . PRO A 1 90 ? 7.045 9.758 -14.025 1.00 40.25 90 PRO A N 1
ATOM 686 C CA . PRO A 1 90 ? 6.599 8.933 -15.147 1.00 40.25 90 PRO A CA 1
ATOM 687 C C . PRO A 1 90 ? 7.419 7.636 -15.167 1.00 40.25 90 PRO A C 1
ATOM 689 O O . PRO A 1 90 ? 8.546 7.641 -14.654 1.00 40.25 90 PRO A O 1
ATOM 692 N N . PRO A 1 91 ? 6.895 6.530 -15.743 1.00 45.72 91 PRO A N 1
ATOM 693 C CA . PRO A 1 91 ? 7.657 5.294 -15.876 1.00 45.72 91 PRO A CA 1
ATOM 694 C C . PRO A 1 91 ? 9.028 5.678 -16.404 1.00 45.72 91 PRO A C 1
ATOM 696 O O . PRO A 1 91 ? 9.123 6.350 -17.434 1.00 45.72 91 PRO A O 1
ATOM 699 N N . GLN A 1 92 ? 10.070 5.369 -15.629 1.00 50.78 92 GLN A N 1
ATOM 700 C CA . GLN A 1 92 ? 11.430 5.699 -16.004 1.00 50.78 92 GLN A CA 1
ATOM 701 C C . GLN A 1 92 ? 11.722 4.846 -17.235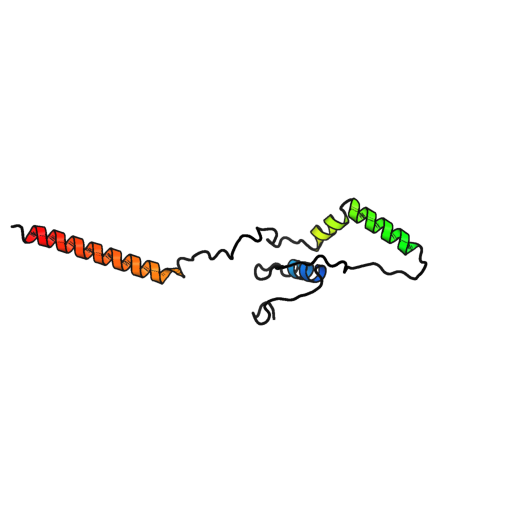 1.00 50.78 92 GLN A C 1
ATOM 703 O O . GLN A 1 92 ? 12.197 3.716 -17.138 1.00 50.78 92 GLN A O 1
ATOM 708 N N . ASN A 1 93 ? 11.367 5.384 -18.401 1.00 52.38 93 ASN A N 1
ATOM 709 C CA . ASN A 1 93 ? 11.703 4.904 -19.722 1.00 52.38 93 ASN A CA 1
ATOM 710 C C . ASN A 1 93 ? 13.209 5.092 -19.831 1.00 52.38 93 ASN A C 1
ATOM 712 O O . ASN A 1 93 ? 13.694 6.016 -20.481 1.00 52.38 93 ASN A O 1
ATOM 716 N N . ARG A 1 94 ? 13.960 4.266 -19.095 1.00 58.62 94 ARG A N 1
ATOM 717 C CA . ARG A 1 94 ? 15.403 4.175 -19.209 1.00 58.62 94 ARG A CA 1
ATOM 718 C C . ARG A 1 94 ? 15.626 3.803 -20.659 1.00 58.62 94 ARG A C 1
ATOM 720 O O . ARG A 1 94 ? 15.255 2.714 -21.095 1.00 58.62 94 ARG A O 1
ATOM 727 N N . LEU A 1 95 ? 16.107 4.780 -21.413 1.00 66.31 95 LEU A N 1
ATOM 728 C CA . LEU A 1 95 ? 16.455 4.620 -22.806 1.00 66.31 95 LEU A CA 1
ATOM 729 C C . LEU A 1 95 ? 17.602 3.620 -22.839 1.00 66.31 95 LEU A C 1
ATOM 731 O O . LEU A 1 95 ? 18.754 3.959 -22.592 1.00 66.31 95 LEU A O 1
ATOM 735 N N . ASP A 1 96 ? 17.246 2.361 -23.040 1.00 73.69 96 ASP A N 1
ATOM 736 C CA . ASP A 1 96 ? 18.216 1.309 -23.238 1.00 73.69 96 ASP A CA 1
ATOM 737 C C . ASP A 1 96 ? 18.868 1.516 -24.607 1.00 73.69 96 ASP A C 1
ATOM 739 O O . ASP A 1 96 ? 18.180 1.781 -25.603 1.00 73.69 96 ASP A O 1
ATOM 743 N N . LEU A 1 97 ? 20.192 1.379 -24.670 1.00 73.88 97 LEU A N 1
ATOM 744 C CA . LEU A 1 97 ? 20.948 1.483 -25.919 1.00 73.88 97 LEU A CA 1
ATOM 745 C C . LEU A 1 97 ? 20.440 0.468 -26.949 1.00 73.88 97 LEU A C 1
ATOM 747 O O . LEU A 1 97 ? 20.495 0.723 -28.151 1.00 73.88 97 LEU A O 1
ATOM 751 N N . TYR A 1 98 ? 19.856 -0.638 -26.481 1.00 77.00 98 TYR A N 1
ATOM 752 C CA . TYR A 1 98 ? 19.169 -1.602 -27.328 1.00 77.00 98 TYR A CA 1
ATOM 753 C C . TYR A 1 98 ? 17.946 -1.010 -28.052 1.00 77.00 98 TYR A C 1
ATOM 755 O O . TYR A 1 98 ? 17.787 -1.218 -29.256 1.00 77.00 98 TYR A O 1
ATOM 763 N N . ARG A 1 99 ? 17.106 -0.216 -27.367 1.00 79.38 99 ARG A N 1
ATOM 764 C CA . ARG A 1 99 ? 15.953 0.467 -27.991 1.00 79.38 99 ARG A CA 1
ATOM 765 C C . ARG A 1 99 ? 16.385 1.585 -28.937 1.00 79.38 99 ARG A C 1
ATOM 767 O O . ARG A 1 99 ? 15.701 1.836 -29.925 1.00 79.38 99 ARG A O 1
ATOM 774 N N . LEU A 1 100 ? 17.519 2.231 -28.665 1.00 85.44 100 LEU A N 1
ATOM 775 C CA . LEU A 1 100 ? 18.081 3.299 -29.501 1.00 85.44 100 LEU A CA 1
ATOM 776 C C . LEU A 1 100 ? 19.105 2.807 -30.531 1.00 85.44 100 LEU A C 1
ATOM 778 O O . LEU A 1 100 ? 19.783 3.616 -31.167 1.00 85.44 100 LEU A O 1
ATOM 782 N N . ARG A 1 101 ? 19.201 1.493 -30.751 1.00 86.94 101 ARG A N 1
ATOM 783 C CA . ARG A 1 101 ? 20.195 0.909 -31.655 1.00 86.94 101 ARG A CA 1
ATOM 784 C C . ARG A 1 101 ? 20.126 1.497 -33.065 1.00 86.94 101 ARG A C 1
ATOM 786 O O . ARG A 1 101 ? 21.165 1.754 -33.661 1.00 86.94 101 ARG A O 1
ATOM 793 N N . GLY A 1 102 ? 18.922 1.750 -33.582 1.00 88.75 102 GLY A N 1
ATOM 794 C CA . GLY A 1 102 ? 18.739 2.364 -34.901 1.00 88.75 102 GLY A CA 1
ATOM 795 C C . GLY A 1 102 ? 19.367 3.757 -34.997 1.00 88.75 102 GLY A C 1
ATOM 796 O O . GLY A 1 102 ? 20.081 4.038 -35.953 1.00 88.75 102 GLY A O 1
ATOM 797 N N . LEU A 1 103 ? 19.175 4.588 -33.970 1.00 90.50 103 LEU A N 1
ATOM 798 C CA . LEU A 1 103 ? 19.739 5.938 -33.905 1.00 90.50 103 LEU A CA 1
ATOM 799 C C . LEU A 1 103 ? 21.270 5.915 -33.800 1.00 90.50 103 LEU A C 1
ATOM 801 O O . LEU A 1 103 ? 21.954 6.720 -34.428 1.00 90.50 103 LEU A O 1
ATOM 805 N N . PHE A 1 104 ? 21.815 4.976 -33.027 1.00 90.31 104 PHE A N 1
ATOM 806 C CA . PHE A 1 104 ? 23.262 4.819 -32.904 1.00 90.31 104 PHE A CA 1
ATOM 807 C C . PHE A 1 104 ? 23.901 4.378 -34.230 1.00 90.31 104 PHE A C 1
ATOM 809 O O . PHE A 1 104 ? 24.931 4.919 -34.631 1.00 90.31 104 PHE A O 1
ATOM 816 N N . LEU A 1 105 ? 23.263 3.446 -34.948 1.00 93.31 105 LEU A N 1
ATOM 817 C CA . LEU A 1 105 ? 23.743 2.963 -36.245 1.00 93.31 105 LEU A CA 1
ATOM 818 C C . LEU A 1 105 ? 23.730 4.059 -37.319 1.00 93.31 105 LEU A C 1
ATOM 820 O O . LEU A 1 105 ? 24.699 4.182 -38.068 1.00 93.31 105 LEU A O 1
ATOM 824 N N . THR A 1 106 ? 22.672 4.871 -37.392 1.00 93.88 106 THR A N 1
ATOM 825 C CA . THR A 1 106 ? 22.586 5.954 -38.388 1.00 93.88 106 THR A CA 1
ATOM 826 C C . THR A 1 106 ? 23.568 7.083 -38.092 1.00 93.88 106 THR A C 1
ATOM 828 O O . THR A 1 106 ? 24.233 7.565 -39.011 1.00 93.88 106 THR A O 1
ATOM 831 N N . SER A 1 107 ? 23.717 7.462 -36.819 1.00 93.75 107 SER A N 1
ATOM 832 C CA . SER A 1 107 ? 24.705 8.457 -36.386 1.00 93.75 107 SER A CA 1
ATOM 833 C C . SER A 1 107 ? 26.137 8.000 -36.695 1.00 93.75 107 SER A C 1
ATOM 835 O O . SER A 1 107 ? 26.909 8.736 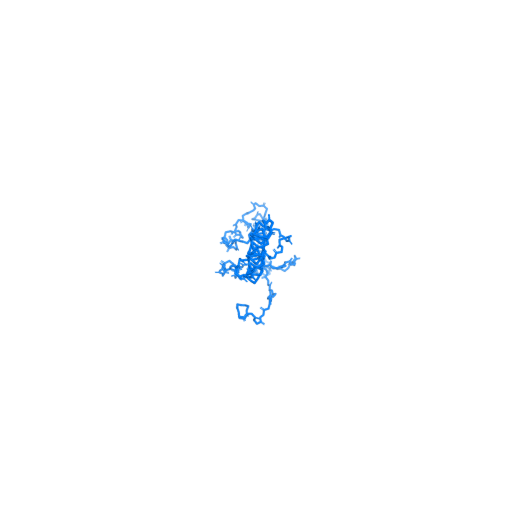-37.311 1.00 93.75 107 SER A O 1
ATOM 837 N N . GLY A 1 108 ? 26.467 6.744 -36.369 1.00 93.25 108 GLY A N 1
ATOM 838 C CA . GLY A 1 108 ? 27.780 6.164 -36.655 1.00 93.25 108 GLY A CA 1
ATOM 839 C C . GLY A 1 108 ? 28.097 6.102 -38.151 1.00 93.25 108 GLY A C 1
ATOM 840 O O . GLY A 1 108 ? 29.180 6.515 -38.566 1.00 93.25 108 GLY A O 1
ATOM 841 N N . LEU A 1 109 ? 27.149 5.649 -38.980 1.00 95.75 109 LEU A N 1
ATOM 842 C CA . LEU A 1 109 ? 27.342 5.569 -40.433 1.00 95.75 109 LEU A CA 1
ATOM 843 C C . LEU A 1 109 ? 27.568 6.953 -41.058 1.00 95.75 109 LEU A C 1
ATOM 845 O O . LEU A 1 109 ? 28.461 7.114 -41.890 1.00 95.75 109 LEU A O 1
ATOM 849 N N . SER A 1 110 ? 26.796 7.952 -40.624 1.00 95.94 110 SER A N 1
ATOM 850 C CA . SER A 1 110 ? 26.951 9.339 -41.073 1.00 95.94 110 SER A CA 1
ATOM 851 C C . SER A 1 110 ? 28.352 9.880 -40.762 1.00 95.94 110 SER A C 1
ATOM 853 O O . SER A 1 110 ? 29.013 10.452 -41.632 1.00 95.94 110 SER A O 1
ATOM 855 N N . MET A 1 111 ? 28.855 9.619 -39.551 1.00 95.56 111 MET A N 1
ATOM 856 C CA . MET A 1 111 ? 30.178 10.076 -39.123 1.00 95.56 111 MET A CA 1
ATOM 857 C C . MET A 1 111 ? 31.315 9.439 -39.935 1.00 95.56 111 MET A C 1
ATOM 859 O O . MET A 1 111 ? 32.252 10.137 -40.323 1.00 95.56 111 MET A O 1
ATOM 863 N N . VAL A 1 112 ? 31.218 8.142 -40.251 1.00 96.62 112 VAL A N 1
ATOM 864 C CA . VAL A 1 112 ? 32.210 7.437 -41.083 1.00 96.62 112 VAL A CA 1
ATOM 865 C C . VAL A 1 112 ? 32.221 7.980 -42.514 1.00 96.62 112 VAL A C 1
ATOM 867 O O . VAL A 1 112 ? 33.293 8.247 -43.056 1.00 96.62 112 VAL A O 1
ATOM 870 N N . LEU A 1 113 ? 31.047 8.198 -43.117 1.00 95.50 113 LEU A N 1
ATOM 871 C CA . LEU A 1 113 ? 30.941 8.755 -44.470 1.00 95.50 113 LEU A CA 1
ATOM 872 C C . LEU A 1 113 ? 31.536 10.166 -44.558 1.00 95.50 113 LEU A C 1
ATOM 874 O O . LEU A 1 113 ? 32.276 10.459 -45.498 1.00 95.50 113 LEU A O 1
ATOM 878 N N . ALA A 1 114 ? 31.272 11.014 -43.562 1.00 95.44 114 ALA A N 1
ATOM 879 C CA . ALA A 1 114 ? 31.836 12.360 -43.498 1.00 95.44 114 ALA A CA 1
ATOM 880 C C . ALA A 1 114 ? 33.370 12.340 -43.365 1.00 95.44 114 ALA A C 1
ATOM 882 O O . ALA A 1 114 ? 34.062 13.077 -44.070 1.00 95.44 114 ALA A O 1
ATOM 883 N N . PHE A 1 115 ? 33.913 11.464 -42.513 1.00 95.19 115 PHE A N 1
ATOM 884 C CA . PHE A 1 115 ? 35.362 11.320 -42.330 1.00 95.19 115 PHE A CA 1
ATOM 885 C C . PHE A 1 115 ? 36.072 10.828 -43.596 1.00 95.19 115 PHE A C 1
ATOM 887 O O . PHE A 1 115 ? 37.109 11.378 -43.984 1.00 95.19 115 PHE A O 1
ATOM 894 N N . LEU A 1 116 ? 35.509 9.811 -44.255 1.00 95.25 116 LEU A N 1
ATOM 895 C CA . LEU A 1 116 ? 36.039 9.280 -45.512 1.00 95.25 116 LEU A CA 1
ATOM 896 C C . LEU A 1 116 ? 35.979 10.334 -46.622 1.00 95.25 116 LEU A C 1
ATOM 898 O O . LEU A 1 116 ? 36.979 10.561 -47.301 1.00 95.25 116 LEU A O 1
ATOM 902 N N . GLY A 1 117 ? 34.844 11.023 -46.763 1.00 94.19 117 GLY A N 1
ATOM 903 C CA . GLY A 1 117 ? 34.671 12.095 -47.742 1.00 94.19 117 GLY A CA 1
ATOM 904 C C . GLY A 1 117 ? 35.659 13.246 -47.542 1.00 94.19 117 GLY A C 1
ATOM 905 O O . GLY A 1 117 ? 36.322 13.651 -48.495 1.00 94.19 117 GLY A O 1
ATOM 906 N N . SER A 1 118 ? 35.820 13.721 -46.304 1.00 92.12 118 SER A N 1
ATOM 907 C CA . SER A 1 118 ? 36.764 14.795 -45.958 1.00 92.12 118 SER A CA 1
ATOM 908 C C . SER A 1 118 ? 38.217 14.404 -46.246 1.00 92.12 118 SER A C 1
ATOM 910 O O . SER A 1 118 ? 38.967 15.168 -46.852 1.00 92.12 118 SER A O 1
ATOM 912 N N . THR A 1 119 ? 38.607 13.174 -45.903 1.00 90.88 119 THR A N 1
ATOM 913 C CA . THR A 1 119 ? 39.968 12.684 -46.165 1.00 90.88 119 THR A CA 1
ATOM 914 C C . THR A 1 119 ? 40.241 12.578 -47.667 1.00 90.88 119 THR A C 1
ATOM 916 O O . THR A 1 119 ? 41.291 13.018 -48.133 1.00 90.88 119 THR A O 1
ATOM 919 N N . VAL A 1 120 ? 39.289 12.054 -48.449 1.00 92.56 120 VAL A N 1
ATOM 920 C CA . VAL A 1 120 ? 39.405 11.999 -49.916 1.00 92.56 120 VAL A CA 1
ATOM 921 C C . VAL A 1 120 ? 39.485 13.403 -50.509 1.00 92.56 120 VAL A C 1
ATOM 923 O O . VAL A 1 120 ? 40.323 13.639 -51.375 1.00 92.56 120 VAL A O 1
ATOM 926 N N . TYR A 1 121 ? 38.659 14.335 -50.036 1.00 92.12 121 TYR A N 1
ATOM 927 C CA . TYR A 1 121 ? 38.676 15.727 -50.480 1.00 92.12 121 TYR A CA 1
ATOM 928 C C . TYR A 1 121 ? 40.040 16.388 -50.226 1.00 92.12 121 TYR A C 1
ATOM 930 O O . TYR A 1 121 ? 40.641 16.910 -51.162 1.00 92.12 121 TYR A O 1
ATOM 938 N N . LEU A 1 122 ? 40.584 16.273 -49.011 1.00 89.56 122 LEU A N 1
ATOM 939 C CA . LEU A 1 122 ? 41.891 16.840 -48.657 1.00 89.56 122 LEU A CA 1
ATOM 940 C C . LEU A 1 122 ? 43.047 16.208 -49.445 1.00 89.56 122 LEU A C 1
ATOM 942 O O . LEU A 1 122 ? 43.981 16.900 -49.851 1.00 89.56 122 LEU A O 1
ATOM 946 N N . VAL A 1 123 ? 42.996 14.895 -49.693 1.00 89.31 123 VAL A N 1
ATOM 947 C CA . VAL A 1 123 ? 43.998 14.207 -50.525 1.00 89.31 123 VAL A CA 1
ATOM 948 C C . VAL A 1 123 ? 43.891 14.650 -51.984 1.00 89.31 123 VAL A C 1
ATOM 950 O O . VAL A 1 123 ? 44.917 14.849 -52.633 1.00 89.31 123 VAL A O 1
ATOM 953 N N . ARG A 1 124 ? 42.673 14.838 -52.507 1.00 83.38 124 ARG A N 1
ATOM 954 C CA . ARG A 1 124 ? 42.436 15.344 -53.867 1.00 83.38 124 ARG A CA 1
ATOM 955 C C . ARG A 1 124 ? 42.918 16.778 -54.024 1.00 83.38 124 ARG A C 1
ATOM 957 O O . ARG A 1 124 ? 43.587 17.058 -55.010 1.00 83.38 124 ARG A O 1
ATOM 964 N N . GLU A 1 125 ? 42.640 17.646 -53.060 1.00 86.25 125 GLU A N 1
ATOM 965 C CA . GLU A 1 125 ? 43.138 19.023 -53.030 1.00 86.25 125 GLU A CA 1
ATOM 966 C C . GLU A 1 125 ? 44.673 19.050 -53.026 1.00 86.25 125 GLU A C 1
ATOM 968 O O . GLU A 1 125 ? 45.285 19.705 -53.870 1.00 86.25 125 GLU A O 1
ATOM 973 N N . LYS A 1 126 ? 45.314 18.247 -52.166 1.00 77.75 126 LYS A N 1
ATOM 974 C CA . LYS A 1 126 ? 46.780 18.143 -52.140 1.00 77.75 126 LYS A CA 1
ATOM 975 C C . LYS A 1 126 ? 47.395 17.477 -53.377 1.00 77.75 126 LYS A C 1
ATOM 977 O O . LYS A 1 126 ? 48.542 17.782 -53.687 1.00 77.75 126 LYS A O 1
ATOM 982 N N . CYS A 1 127 ? 46.689 16.576 -54.064 1.00 66.31 127 CYS A N 1
ATOM 983 C CA . CYS A 1 127 ? 47.194 15.916 -55.277 1.00 66.31 127 CYS A CA 1
ATOM 984 C C . CYS A 1 127 ? 46.931 16.703 -56.570 1.00 66.31 127 CYS A C 1
ATOM 986 O O . CYS A 1 127 ? 47.704 16.546 -57.507 1.00 66.31 127 CYS A O 1
ATOM 988 N N . HIS A 1 128 ? 45.873 17.520 -56.646 1.00 59.25 128 HIS A N 1
ATOM 989 C CA . HIS A 1 128 ? 45.607 18.394 -57.801 1.00 59.25 128 HIS A CA 1
ATOM 990 C C . HIS A 1 128 ? 46.223 19.793 -57.669 1.00 59.25 128 HIS A C 1
ATOM 992 O O . HIS A 1 128 ? 46.296 20.511 -58.660 1.00 59.25 128 HIS A O 1
ATOM 998 N N . GLY A 1 129 ? 46.674 20.192 -56.478 1.00 57.22 129 GLY A N 1
ATOM 999 C CA . GLY A 1 129 ? 47.417 21.433 -56.253 1.00 57.22 129 GLY A CA 1
ATOM 1000 C C . GLY A 1 129 ? 48.921 21.334 -56.541 1.00 57.22 129 GLY A C 1
ATOM 1001 O O . GLY A 1 129 ? 49.698 21.969 -55.826 1.00 57.22 129 GLY A O 1
ATOM 1002 N N . LYS A 1 130 ? 49.345 20.521 -57.518 1.00 45.84 130 LYS A N 1
ATOM 1003 C CA . LYS A 1 130 ? 50.741 20.417 -57.964 1.00 45.84 130 LYS A CA 1
ATOM 1004 C C . LYS A 1 130 ? 50.842 20.529 -59.478 1.00 45.84 130 LYS A C 1
ATOM 1006 O O . LYS A 1 130 ? 50.016 19.883 -60.157 1.00 45.84 130 LYS A O 1
#

Foldseek 3Di:
DLVVVPDVDDDDDPQVVLQVCLVVLDPSDDDPDDDPDPDDDDDDDPPPDPVVVVVVVVVVVCVVVCVVVVVCCVRRVDPRVHVDDDPPDDPPVVPDCVVCVVVVVVVVVVVVVVVVVVVVVVVCCVVVVD

Organism: Ambrosia artemisiifolia (NCBI:txid4212)